Protein AF-A0A2N9AZN1-F1 (afdb_monomer)

pLDDT: mean 88.98, std 7.27, range [60.78, 95.75]

Nearest PDB structures (foldseek):
  6pbd-assembly1_A  TM=3.281E-01  e=7.390E+00  Caulobacter vibrioides

Secondary structure (DSSP, 8-state):
--HHHHHHTS--S-EEETTTTEEES-GGGTEEEETTEEEESS-GGGEEE---

Organism: NCBI:txid1079985

Solvent-accessible surface area (backbone atoms only — not comparable to full-atom values): 3246 Å² total; per-residue (Å²): 125,70,68,68,68,42,58,29,59,35,88,52,77,42,30,33,37,62,93,76,74,45,74,48,34,37,49,52,84,42,45,48,77,56,96,94,44,80,44,69,76,59,60,74,90,40,54,44,71,64,84,128

Mean predicted aligned error: 4.22 Å

Foldseek 3Di:
DDDPLVVQQDQAFWKAQQVVRDIDRGNNVQWDDDPNDIDGPHDPVRIGGPDD

Radius of gyration: 11.39 Å; Cα contacts (8 Å, |Δi|>4): 69; chains: 1; bounding box: 26×25×29 Å

Sequence (52 aa):
MTGFPAFLDQAADEFWIISTGHSTTGLDAIVEVIDSKVRMTHPPEDLVFAEN

Structure (mmCIF, N/CA/C/O backbone):
data_AF-A0A2N9AZN1-F1
#
_entry.id   AF-A0A2N9AZN1-F1
#
loop_
_atom_site.group_PDB
_atom_site.id
_atom_site.type_symbol
_atom_site.label_atom_id
_atom_site.label_alt_id
_atom_site.label_comp_id
_atom_site.label_asym_id
_atom_site.label_entity_id
_atom_site.label_seq_id
_atom_site.pdbx_PDB_ins_code
_atom_site.Cartn_x
_atom_site.Cartn_y
_atom_site.Cartn_z
_atom_site.occupancy
_atom_site.B_iso_or_equiv
_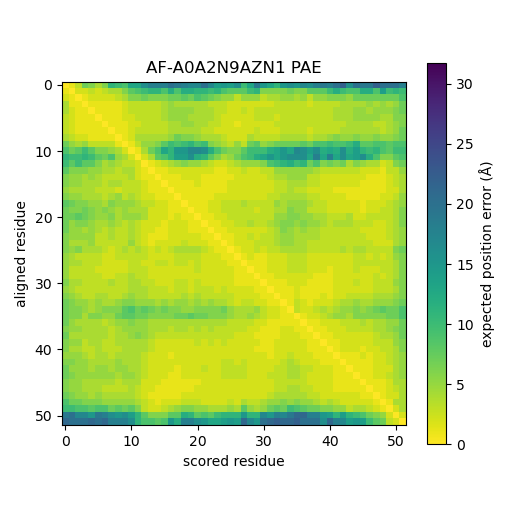atom_site.auth_seq_id
_atom_site.auth_comp_id
_atom_site.auth_asym_id
_atom_site.a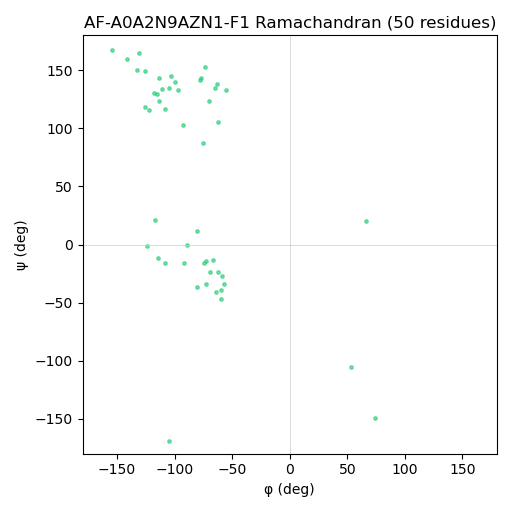uth_atom_id
_atom_site.pdbx_PDB_model_num
ATOM 1 N N . MET A 1 1 ? 0.351 -14.505 9.043 1.00 67.56 1 MET A N 1
ATOM 2 C CA . MET A 1 1 ? -0.977 -14.084 9.560 1.00 67.56 1 MET A CA 1
ATOM 3 C C . MET A 1 1 ? -2.065 -14.977 8.952 1.00 67.56 1 MET A C 1
ATOM 5 O O . MET A 1 1 ? -1.718 -15.839 8.156 1.00 67.56 1 MET A O 1
ATOM 9 N N . THR A 1 2 ? -3.347 -14.823 9.306 1.00 83.75 2 THR A N 1
ATOM 10 C CA . THR A 1 2 ? -4.479 -15.491 8.617 1.00 83.75 2 THR A CA 1
ATOM 11 C C . THR A 1 2 ? -5.584 -14.478 8.290 1.00 83.75 2 THR A C 1
ATOM 13 O O . THR A 1 2 ? -5.579 -13.370 8.828 1.00 83.75 2 THR A O 1
ATOM 16 N N . GLY A 1 3 ? -6.520 -14.832 7.402 1.00 86.88 3 GLY A N 1
ATOM 17 C CA . GLY A 1 3 ? -7.646 -13.965 7.035 1.00 86.88 3 GLY A CA 1
ATOM 18 C C . GLY A 1 3 ? -7.250 -12.791 6.134 1.00 86.88 3 GLY A C 1
ATOM 19 O O . GLY A 1 3 ? -6.324 -12.903 5.338 1.00 86.88 3 GLY A O 1
ATOM 20 N N . PHE A 1 4 ? -7.963 -11.667 6.246 1.00 87.19 4 PHE A N 1
ATOM 21 C CA . PHE A 1 4 ? -7.811 -10.524 5.338 1.00 87.19 4 PHE A CA 1
ATOM 22 C C . PHE A 1 4 ? -6.427 -9.841 5.381 1.00 87.19 4 PHE A C 1
ATOM 24 O O . PHE A 1 4 ? -5.888 -9.576 4.313 1.00 87.19 4 PHE A O 1
ATOM 31 N N . PRO A 1 5 ? -5.768 -9.639 6.541 1.00 86.75 5 PRO A N 1
ATOM 32 C CA . PRO A 1 5 ? -4.396 -9.117 6.553 1.00 86.75 5 PRO A CA 1
ATOM 33 C C . PRO A 1 5 ? -3.408 -10.020 5.804 1.00 86.75 5 PRO A C 1
ATOM 35 O O . PRO A 1 5 ? -2.572 -9.538 5.054 1.00 86.75 5 PRO A O 1
ATOM 38 N N . ALA A 1 6 ? -3.562 -11.342 5.931 1.00 86.56 6 ALA A N 1
ATOM 39 C CA . ALA A 1 6 ? -2.754 -12.306 5.181 1.00 86.56 6 ALA A CA 1
ATOM 40 C C . ALA A 1 6 ? -3.119 -12.385 3.693 1.00 86.56 6 ALA A C 1
ATOM 42 O O . ALA A 1 6 ? -2.388 -13.004 2.930 1.00 86.56 6 ALA A O 1
ATOM 43 N N . PHE A 1 7 ? -4.270 -11.838 3.296 1.00 86.69 7 PHE A N 1
ATOM 44 C CA . PHE A 1 7 ? -4.636 -11.642 1.898 1.00 86.69 7 PHE A CA 1
ATOM 45 C C . PHE A 1 7 ? -3.978 -10.388 1.311 1.00 86.69 7 PHE A C 1
ATOM 47 O O . PHE A 1 7 ? -3.564 -10.414 0.160 1.00 86.69 7 PHE A O 1
ATOM 54 N N . LEU A 1 8 ? -3.837 -9.320 2.099 1.00 87.56 8 LEU A N 1
ATOM 55 C CA . LEU A 1 8 ? -3.176 -8.088 1.661 1.00 87.56 8 LEU A CA 1
ATOM 56 C C . LEU A 1 8 ? -1.651 -8.239 1.540 1.00 87.56 8 LEU A C 1
ATOM 58 O O . LEU A 1 8 ? -1.070 -7.668 0.629 1.00 87.56 8 LEU A O 1
ATOM 62 N N . ASP A 1 9 ? -1.037 -9.046 2.404 1.00 84.12 9 ASP A N 1
ATOM 63 C CA . ASP A 1 9 ? 0.405 -9.372 2.427 1.00 84.12 9 ASP A CA 1
ATOM 64 C C . ASP A 1 9 ? 0.803 -10.457 1.393 1.00 84.12 9 ASP A C 1
ATOM 66 O O . ASP A 1 9 ? 1.873 -11.059 1.454 1.00 84.12 9 ASP A O 1
ATOM 70 N N . GLN A 1 10 ? -0.083 -10.803 0.452 1.00 81.00 10 GLN A N 1
ATOM 71 C CA . GLN A 1 10 ? 0.247 -11.778 -0.592 1.00 81.00 10 GLN A CA 1
ATOM 72 C C . GLN A 1 10 ? 1.124 -11.129 -1.658 1.00 81.00 10 GLN A C 1
ATOM 74 O O . GLN A 1 10 ? 0.895 -9.983 -2.031 1.00 81.00 10 GLN A O 1
ATOM 79 N N . ALA A 1 11 ? 2.082 -11.890 -2.192 1.00 74.62 11 ALA A N 1
ATOM 80 C CA . ALA A 1 11 ? 2.881 -11.451 -3.328 1.00 74.62 11 ALA A CA 1
ATOM 81 C C . ALA A 1 11 ? 1.972 -11.224 -4.549 1.00 74.62 11 ALA A C 1
ATOM 83 O O . ALA A 1 11 ? 1.488 -12.185 -5.155 1.00 74.62 11 ALA A O 1
ATOM 84 N N . ALA A 1 12 ? 1.731 -9.956 -4.871 1.00 73.44 12 ALA A N 1
ATOM 85 C CA . ALA A 1 12 ? 1.103 -9.496 -6.101 1.00 73.44 12 ALA A CA 1
ATOM 86 C C . ALA A 1 12 ? 2.165 -8.886 -7.034 1.00 73.44 12 ALA A C 1
ATOM 88 O O . ALA A 1 12 ? 3.369 -9.030 -6.799 1.00 73.44 12 ALA A O 1
ATOM 89 N N . ASP A 1 13 ? 1.719 -8.226 -8.102 1.00 83.56 13 ASP A N 1
ATOM 90 C CA . ASP A 1 13 ? 2.607 -7.459 -8.973 1.00 83.56 13 ASP A CA 1
ATOM 91 C C . ASP A 1 13 ? 3.381 -6.421 -8.148 1.00 83.56 13 ASP A C 1
ATOM 93 O O . ASP A 1 13 ? 2.806 -5.717 -7.314 1.00 83.56 13 ASP A O 1
ATOM 97 N N . GLU A 1 14 ? 4.695 -6.345 -8.361 1.00 90.69 14 GLU A N 1
ATOM 98 C CA . GLU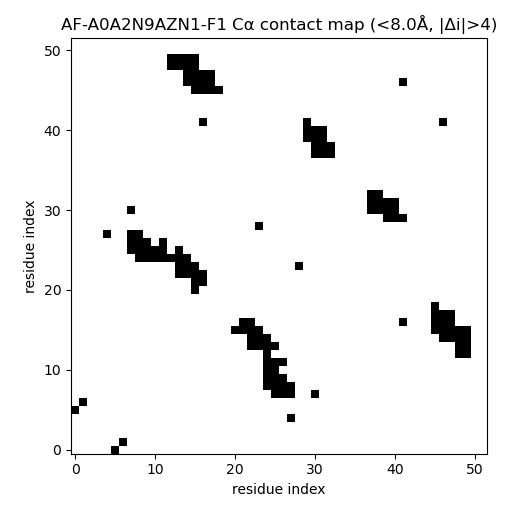 A 1 14 ? 5.530 -5.351 -7.693 1.00 90.69 14 GLU A CA 1
ATOM 99 C C . GLU A 1 14 ? 5.104 -3.942 -8.123 1.00 90.69 14 GLU A C 1
ATOM 101 O O . GLU A 1 14 ? 4.848 -3.678 -9.299 1.00 90.69 14 GLU A O 1
ATOM 106 N N . PHE A 1 15 ? 5.043 -3.018 -7.169 1.00 92.00 15 PHE A N 1
ATOM 107 C CA . PHE A 1 15 ? 4.772 -1.612 -7.431 1.00 92.00 15 PHE A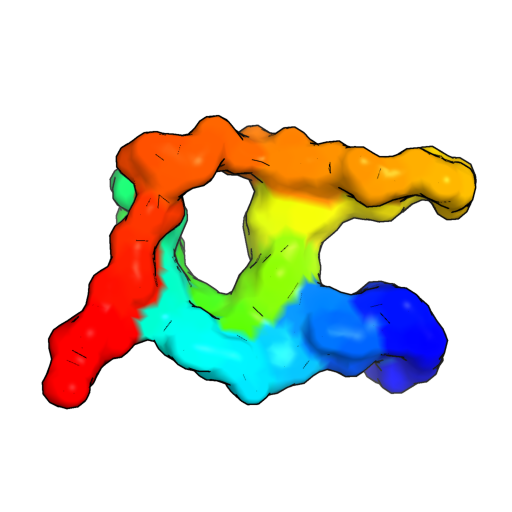 CA 1
ATOM 108 C C . PHE A 1 15 ? 5.614 -0.700 -6.540 1.00 92.00 15 PHE A C 1
ATOM 110 O O . PHE A 1 15 ? 6.117 -1.082 -5.481 1.00 92.00 15 PHE A O 1
ATOM 117 N N . TRP A 1 16 ? 5.751 0.539 -6.993 1.00 95.12 16 TRP A N 1
ATOM 118 C CA . TRP A 1 16 ? 6.455 1.622 -6.330 1.00 95.12 16 TRP A CA 1
ATOM 119 C C . TRP A 1 16 ? 5.464 2.608 -5.732 1.00 95.12 16 TRP A C 1
ATOM 121 O O . TRP A 1 16 ? 4.528 3.039 -6.405 1.00 95.12 16 TRP A O 1
ATOM 131 N N . ILE A 1 17 ? 5.724 3.006 -4.490 1.00 95.44 17 ILE A N 1
ATOM 132 C CA . ILE A 1 17 ? 5.091 4.153 -3.844 1.00 95.44 17 ILE A CA 1
ATOM 133 C C . ILE A 1 17 ? 6.004 5.358 -4.090 1.00 95.44 17 ILE A C 1
ATOM 135 O O . ILE A 1 17 ? 7.059 5.488 -3.457 1.00 95.44 17 ILE A O 1
ATOM 139 N N . ILE A 1 18 ? 5.634 6.224 -5.037 1.00 95.38 18 ILE A N 1
ATOM 140 C CA . ILE A 1 18 ? 6.514 7.279 -5.567 1.00 95.38 18 ILE A CA 1
ATOM 141 C C . ILE A 1 18 ? 6.965 8.228 -4.452 1.00 95.38 18 ILE A C 1
ATOM 143 O O . ILE A 1 18 ? 8.156 8.519 -4.331 1.00 95.38 18 ILE A O 1
ATOM 147 N N . SER A 1 19 ? 6.035 8.679 -3.612 1.00 94.44 19 SER A N 1
ATOM 148 C CA . SER A 1 19 ? 6.289 9.649 -2.544 1.00 94.44 19 SER A CA 1
ATOM 149 C C . SER A 1 19 ? 7.284 9.172 -1.483 1.00 94.44 19 SER A C 1
ATOM 151 O O . SER A 1 19 ? 7.923 10.000 -0.829 1.00 94.44 19 SER A O 1
ATOM 153 N N . THR A 1 20 ? 7.446 7.856 -1.318 1.00 93.62 20 THR A N 1
ATOM 154 C CA . THR A 1 20 ? 8.324 7.262 -0.298 1.00 93.62 20 THR A CA 1
ATOM 155 C C . THR A 1 20 ? 9.586 6.630 -0.884 1.00 93.62 20 THR A C 1
ATOM 157 O O . THR A 1 20 ? 10.535 6.372 -0.143 1.00 93.62 20 THR A O 1
ATOM 160 N N . GLY A 1 21 ? 9.623 6.386 -2.199 1.00 92.69 21 GLY A N 1
ATOM 161 C CA . GLY A 1 21 ? 10.714 5.661 -2.855 1.00 92.69 21 GLY A CA 1
ATOM 162 C C . GLY A 1 21 ? 10.796 4.186 -2.445 1.00 92.69 21 GLY A C 1
ATOM 163 O O . GLY A 1 21 ? 11.856 3.575 -2.567 1.00 92.69 21 GLY A O 1
ATOM 164 N N . HIS A 1 22 ? 9.703 3.627 -1.923 1.00 92.62 22 HIS A N 1
ATOM 165 C CA . HIS A 1 22 ? 9.601 2.242 -1.479 1.00 92.62 22 HIS A CA 1
ATOM 166 C C . HIS A 1 22 ? 8.963 1.375 -2.571 1.00 92.62 22 HIS A C 1
ATOM 168 O O . HIS A 1 22 ? 7.921 1.752 -3.112 1.00 92.62 22 HIS A O 1
ATOM 174 N N . SER A 1 23 ? 9.556 0.214 -2.871 1.00 92.88 23 SER A N 1
ATOM 175 C CA . SER A 1 23 ? 8.908 -0.836 -3.664 1.00 92.88 23 SER A CA 1
ATOM 176 C C . SER A 1 23 ? 8.415 -1.965 -2.766 1.00 92.88 23 SER A C 1
ATOM 178 O O . SER A 1 23 ? 9.024 -2.282 -1.740 1.00 92.88 23 SER A O 1
ATOM 180 N N . THR A 1 24 ? 7.284 -2.551 -3.140 1.00 91.56 24 THR A N 1
ATOM 181 C CA . THR A 1 24 ? 6.669 -3.673 -2.431 1.00 91.56 24 THR A CA 1
ATOM 182 C C . THR A 1 24 ? 5.802 -4.493 -3.384 1.00 91.56 24 THR A C 1
ATOM 184 O O . THR A 1 24 ? 5.510 -4.075 -4.501 1.00 91.56 24 THR A O 1
ATOM 187 N N . THR A 1 25 ? 5.399 -5.677 -2.939 1.00 90.56 25 THR A N 1
ATOM 188 C CA . THR A 1 25 ? 4.471 -6.575 -3.652 1.00 90.56 25 THR A CA 1
ATOM 189 C C . THR A 1 25 ? 3.149 -6.757 -2.907 1.00 90.56 25 THR A C 1
ATOM 191 O O . THR A 1 25 ? 2.207 -7.306 -3.470 1.00 90.56 25 THR A O 1
ATOM 194 N N . GLY A 1 26 ? 3.070 -6.306 -1.650 1.00 88.38 26 GLY A N 1
ATOM 195 C CA . GLY A 1 26 ? 1.899 -6.452 -0.792 1.00 88.38 26 GLY A CA 1
ATOM 196 C C . GLY A 1 26 ? 1.057 -5.177 -0.734 1.00 88.38 26 GLY A C 1
ATOM 197 O O . GLY A 1 26 ? 1.571 -4.058 -0.660 1.00 88.38 26 GLY A O 1
ATOM 198 N N . LEU A 1 27 ? -0.267 -5.342 -0.748 1.00 90.94 27 LEU A N 1
ATOM 199 C CA . LEU A 1 27 ? -1.225 -4.245 -0.578 1.00 90.94 27 LEU A CA 1
ATOM 200 C C . LEU A 1 27 ? -1.301 -3.756 0.873 1.00 90.94 27 LEU A C 1
ATOM 202 O O . LEU A 1 27 ? -1.820 -2.670 1.124 1.00 90.94 27 LEU A O 1
ATOM 206 N N . ASP A 1 28 ? -0.786 -4.525 1.830 1.00 89.56 28 ASP A N 1
ATOM 207 C CA . ASP A 1 28 ? -0.692 -4.154 3.244 1.00 89.56 28 ASP A CA 1
ATOM 208 C C . ASP A 1 28 ? 0.122 -2.865 3.462 1.00 89.56 28 ASP A C 1
ATOM 210 O O . ASP A 1 28 ? -0.163 -2.107 4.387 1.00 89.56 28 ASP A O 1
ATOM 214 N N . ALA A 1 29 ? 1.055 -2.552 2.558 1.00 90.44 29 ALA A N 1
ATOM 215 C CA . ALA A 1 29 ? 1.820 -1.307 2.582 1.00 90.44 29 ALA A CA 1
ATOM 216 C C . ALA A 1 29 ? 0.983 -0.051 2.260 1.00 90.44 29 ALA A C 1
ATOM 218 O O . ALA A 1 29 ? 1.352 1.062 2.641 1.00 90.44 29 ALA A O 1
ATOM 219 N N . ILE A 1 30 ? -0.141 -0.208 1.550 1.00 92.38 30 ILE A N 1
ATOM 220 C CA . ILE A 1 30 ? -0.959 0.910 1.045 1.00 92.38 30 ILE A CA 1
ATOM 221 C C . ILE A 1 30 ? -2.419 0.865 1.502 1.00 92.38 30 ILE A C 1
ATOM 223 O O . ILE A 1 30 ? -3.203 1.752 1.155 1.00 92.38 30 ILE A O 1
ATOM 227 N N . VAL A 1 31 ? -2.799 -0.154 2.270 1.00 93.38 31 VAL A N 1
ATOM 228 C CA . VAL A 1 31 ? -4.154 -0.357 2.777 1.00 93.38 31 VAL A CA 1
ATOM 229 C C . VAL A 1 31 ? -4.150 -0.317 4.295 1.00 93.38 31 VAL A C 1
ATOM 231 O O . VAL A 1 31 ? -3.423 -1.046 4.959 1.00 93.38 31 VAL A O 1
ATOM 234 N N . GLU A 1 32 ? -5.055 0.477 4.854 1.00 93.69 32 GLU A N 1
ATOM 235 C CA . GLU A 1 32 ? -5.356 0.460 6.277 1.00 93.69 32 GLU A CA 1
ATOM 236 C C . GLU A 1 32 ? -6.754 -0.108 6.513 1.00 93.69 32 GLU A C 1
ATOM 238 O O . GLU A 1 32 ? -7.733 0.276 5.860 1.00 93.69 32 GLU A O 1
ATOM 243 N N . VAL A 1 33 ? -6.842 -1.020 7.480 1.00 91.81 33 VAL A N 1
ATOM 244 C CA . VAL A 1 33 ? -8.095 -1.625 7.924 1.00 91.81 33 VAL A CA 1
ATOM 245 C C . VAL A 1 33 ? -8.434 -1.075 9.303 1.00 91.81 33 VAL A C 1
ATOM 247 O O . VAL A 1 33 ? -7.702 -1.305 10.263 1.00 91.81 33 VAL A O 1
ATOM 250 N N . ILE A 1 34 ? -9.550 -0.354 9.399 1.00 92.25 34 ILE A N 1
ATOM 251 C CA . ILE A 1 34 ? -10.058 0.216 10.652 1.00 92.25 34 ILE A CA 1
ATOM 252 C C . ILE A 1 34 ? -11.461 -0.337 10.872 1.00 92.25 34 ILE A C 1
ATOM 254 O O . ILE A 1 34 ? -12.368 -0.079 10.076 1.00 92.25 34 ILE A O 1
ATOM 258 N N . ASP A 1 35 ? -11.637 -1.108 11.942 1.00 89.38 35 ASP A N 1
ATOM 259 C CA . ASP A 1 35 ? -12.848 -1.881 12.221 1.00 89.38 35 ASP A CA 1
ATOM 260 C C . ASP A 1 35 ? -13.241 -2.779 11.032 1.00 89.38 35 ASP A C 1
ATOM 262 O O . ASP A 1 35 ? -12.614 -3.802 10.767 1.00 89.38 35 ASP A O 1
ATOM 266 N N . SER A 1 36 ? -14.287 -2.398 10.298 1.00 88.62 36 SER A N 1
ATOM 267 C CA . SER A 1 36 ? -14.792 -3.091 9.104 1.00 88.62 36 SER A CA 1
ATOM 268 C C . SER A 1 36 ? -14.689 -2.231 7.844 1.00 88.62 36 SER A C 1
ATOM 270 O O . SER A 1 36 ? -15.424 -2.443 6.881 1.00 88.62 36 SER A O 1
ATOM 272 N N . LYS A 1 37 ? -13.819 -1.218 7.858 1.00 92.75 37 LYS A N 1
ATOM 273 C CA . LYS A 1 37 ? -13.573 -0.320 6.730 1.00 92.75 37 LYS A CA 1
ATOM 274 C C . LYS A 1 37 ? -12.163 -0.519 6.202 1.00 92.75 37 LYS A C 1
ATOM 276 O O . LYS A 1 37 ? -11.222 -0.704 6.968 1.00 92.75 37 LYS A O 1
ATOM 281 N N . VAL A 1 38 ? -12.045 -0.422 4.886 1.00 92.69 38 VAL A N 1
ATOM 282 C CA . VAL A 1 38 ? -10.784 -0.485 4.154 1.00 92.69 38 VAL A CA 1
ATOM 283 C C . VAL A 1 38 ? -10.571 0.873 3.501 1.00 92.69 38 VAL A C 1
ATOM 285 O O . VAL A 1 38 ? -11.485 1.389 2.853 1.00 92.69 38 VAL A O 1
ATOM 288 N N . ARG A 1 39 ? -9.392 1.465 3.690 1.00 94.38 39 ARG A N 1
ATOM 289 C CA . ARG A 1 39 ? -8.998 2.708 3.020 1.00 94.38 39 ARG A CA 1
ATOM 290 C C . ARG A 1 39 ? -7.597 2.588 2.444 1.00 94.38 39 ARG A C 1
ATOM 292 O O . ARG A 1 39 ? -6.760 1.892 3.009 1.00 94.38 39 ARG A O 1
ATOM 299 N N . MET A 1 40 ? -7.346 3.307 1.356 1.00 93.94 40 MET A N 1
ATOM 300 C CA . MET A 1 40 ? -5.986 3.505 0.869 1.00 93.94 40 MET A CA 1
ATOM 301 C C . MET A 1 40 ? -5.281 4.573 1.707 1.00 93.94 40 MET A C 1
ATOM 303 O O . MET A 1 40 ? -5.902 5.565 2.100 1.00 93.94 40 MET A O 1
ATOM 307 N N . THR A 1 41 ? -3.997 4.369 1.980 1.00 95.06 41 THR A N 1
ATOM 308 C CA . THR A 1 41 ? -3.130 5.334 2.675 1.00 95.06 41 THR A CA 1
ATOM 309 C C . THR A 1 41 ? -2.399 6.267 1.711 1.00 95.06 41 THR A C 1
ATOM 311 O O . THR A 1 41 ? -1.934 7.324 2.129 1.00 95.06 41 THR A O 1
ATOM 314 N N . HIS A 1 42 ? -2.361 5.911 0.425 1.00 94.62 42 HIS A N 1
ATOM 315 C CA . HIS A 1 42 ? -1.766 6.687 -0.661 1.00 94.62 42 HIS A CA 1
ATOM 316 C C . HIS A 1 42 ? -2.804 6.902 -1.770 1.00 94.62 42 HIS A C 1
ATOM 318 O O . HIS A 1 42 ? -3.691 6.059 -1.943 1.00 94.62 42 HIS A O 1
ATOM 324 N N . PRO A 1 43 ? -2.747 8.016 -2.512 1.00 94.94 43 PRO A N 1
ATOM 325 C CA . PRO A 1 43 ? -3.622 8.206 -3.656 1.00 94.94 43 PRO 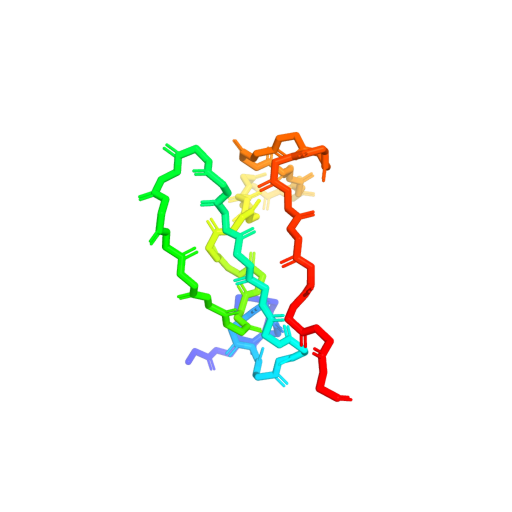A CA 1
ATOM 326 C C . PRO A 1 43 ? -3.177 7.308 -4.831 1.00 94.94 43 PRO A C 1
ATOM 328 O O . PRO A 1 43 ? -1.996 6.970 -4.920 1.00 94.94 43 PRO A O 1
ATOM 331 N N . PRO A 1 44 ? -4.081 6.905 -5.743 1.00 91.81 44 PRO A N 1
ATOM 332 C CA . PRO A 1 44 ? -3.740 6.004 -6.848 1.00 91.81 44 PRO A CA 1
ATOM 333 C C . PRO A 1 44 ? -2.615 6.517 -7.756 1.00 91.81 44 PRO A C 1
ATOM 335 O O . PRO A 1 44 ? -1.822 5.722 -8.244 1.00 91.81 44 PRO A O 1
ATOM 338 N N . GLU A 1 45 ? -2.517 7.832 -7.963 1.00 94.88 45 GLU A N 1
ATOM 339 C CA . GLU A 1 45 ? -1.450 8.465 -8.749 1.00 94.88 45 GLU A CA 1
ATOM 340 C C . GLU A 1 45 ? -0.047 8.348 -8.130 1.00 94.88 45 GLU A C 1
ATOM 342 O O . GLU A 1 45 ? 0.940 8.615 -8.811 1.00 94.88 45 GLU A O 1
ATOM 347 N N . ASP A 1 46 ? 0.051 7.948 -6.860 1.00 95.75 46 ASP A N 1
ATOM 348 C CA . ASP A 1 46 ? 1.317 7.713 -6.158 1.00 95.75 46 ASP A CA 1
ATOM 349 C C . ASP A 1 46 ? 1.822 6.268 -6.320 1.00 95.75 46 ASP A C 1
ATOM 351 O O . ASP A 1 46 ? 2.873 5.917 -5.787 1.00 95.75 46 ASP A O 1
ATOM 355 N N . LEU A 1 47 ? 1.077 5.424 -7.045 1.00 93.94 47 LEU A N 1
ATOM 356 C CA . LEU A 1 47 ? 1.364 4.004 -7.229 1.00 93.94 47 LEU A CA 1
ATOM 357 C C . LEU A 1 47 ? 1.726 3.708 -8.685 1.00 93.94 47 LEU A C 1
ATOM 359 O O . LEU A 1 47 ? 0.941 3.963 -9.599 1.00 93.94 47 LEU A O 1
ATOM 363 N N . VAL A 1 48 ? 2.904 3.126 -8.905 1.00 94.12 48 VAL A N 1
ATOM 364 C CA . VAL A 1 48 ? 3.375 2.728 -10.240 1.00 94.12 48 VAL A CA 1
ATOM 365 C C . VAL A 1 48 ? 3.753 1.260 -10.231 1.00 94.12 48 VAL A C 1
ATOM 367 O O . VAL A 1 48 ? 4.677 0.865 -9.526 1.00 94.12 48 VAL A O 1
ATOM 370 N N . PHE A 1 49 ? 3.063 0.454 -11.034 1.00 90.81 49 PHE A N 1
ATOM 371 C CA . PHE A 1 49 ? 3.420 -0.949 -11.218 1.00 90.81 49 PHE A CA 1
ATOM 372 C C . PHE A 1 49 ? 4.783 -1.068 -11.900 1.00 90.81 49 PHE A C 1
ATOM 374 O O . PHE A 1 49 ? 5.071 -0.374 -12.877 1.00 90.81 49 PHE A O 1
ATOM 381 N N . ALA A 1 50 ? 5.624 -1.951 -11.372 1.00 84.31 50 ALA A N 1
ATOM 382 C CA . ALA A 1 50 ? 6.859 -2.352 -12.014 1.00 84.31 50 ALA A CA 1
ATOM 383 C C . ALA A 1 50 ? 6.504 -3.310 -13.162 1.00 84.31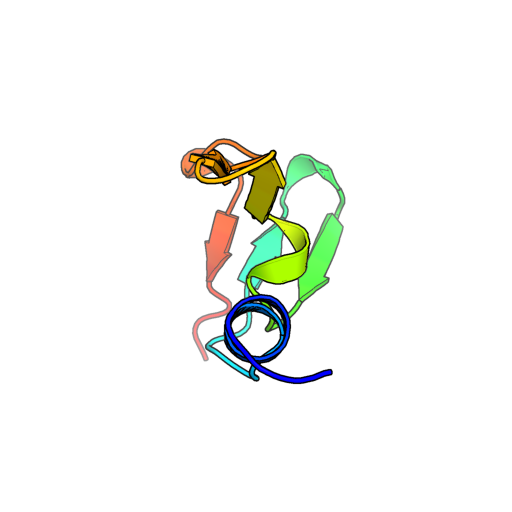 50 ALA A C 1
ATOM 385 O O . ALA A 1 50 ? 6.429 -4.523 -12.981 1.00 84.31 50 ALA A O 1
ATOM 386 N N . GLU A 1 51 ? 6.221 -2.759 -14.343 1.00 74.50 51 GLU A N 1
ATOM 387 C CA . GLU A 1 51 ? 6.079 -3.564 -15.558 1.00 74.50 51 GLU A CA 1
ATOM 388 C C . GLU A 1 51 ? 7.459 -4.103 -15.97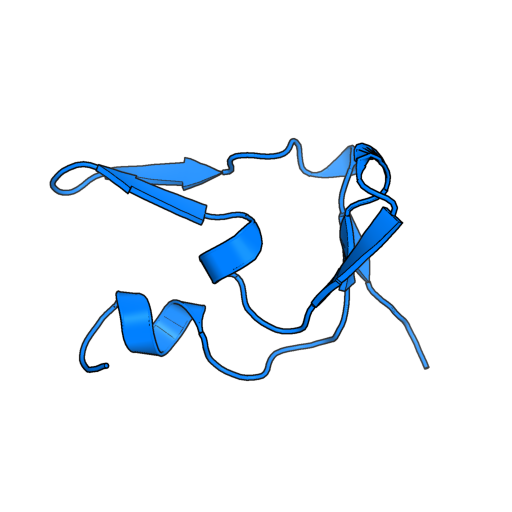4 1.00 74.50 51 GLU A C 1
ATOM 390 O O . GLU A 1 51 ? 8.399 -3.329 -16.173 1.00 74.50 51 GLU A O 1
ATOM 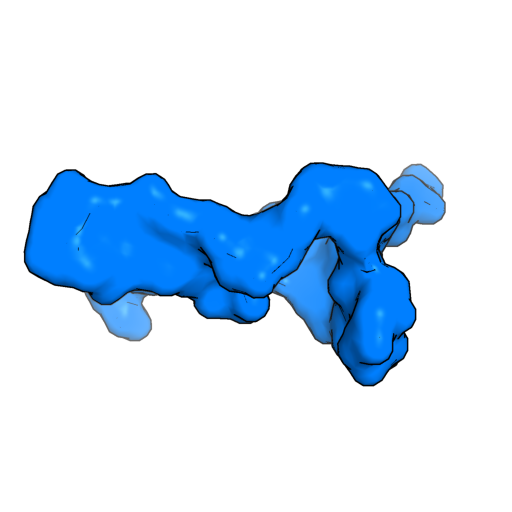395 N N . ASN A 1 52 ? 7.564 -5.429 -16.103 1.00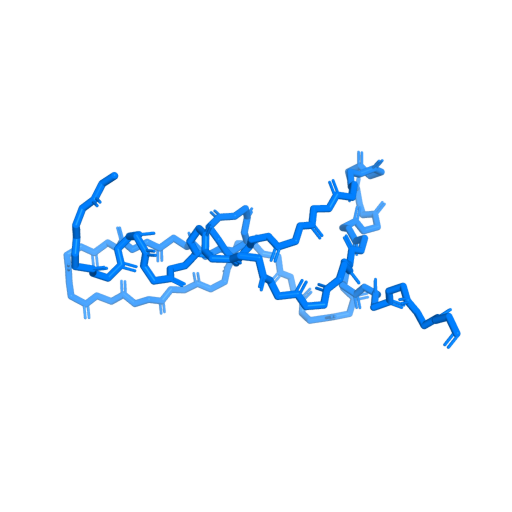 60.78 52 ASN A N 1
ATOM 396 C CA . ASN A 1 52 ? 8.693 -6.131 -16.723 1.00 60.78 52 ASN A CA 1
ATOM 397 C C . ASN A 1 52 ? 8.303 -6.656 -18.106 1.00 60.78 52 ASN A C 1
ATOM 399 O O . ASN A 1 52 ? 7.159 -7.146 -18.246 1.00 60.78 52 ASN A O 1
#